Protein AF-A0A0V0GR51-F1 (afdb_monomer_lite)

Secondary structure (DSSP, 8-state):
----------S-EEEETTEEEEGGGSPP--HHHHHHHTS--------SHHHHHHHHHHHHT---------------

Radius of gyration: 19.7 Å; chains: 1; bounding box: 45×44×38 Å

Organism: Solanum chacoense (NCBI:txid4108)

Sequence (76 aa):
SYPIYKRRNTGEVVKVRHQYLDNSWVVPYNPYLLGKFNCHINVEVCSDIKVVKYLYKYICKGHDKIAFCVQNTMQP

Foldseek 3Di:
DDDDDDQDFPVDWDQDPNDIDTSSVPQDFDPVVCVVVVDGDHDDDDDDVVVVVVVVCVVVVDDDDDDDDDDPPPDD

pLDDT: mean 79.68, std 7.82, range [59.28, 93.81]

Structure (mmCIF, N/CA/C/O backbone):
data_AF-A0A0V0GR51-F1
#
_entry.id   AF-A0A0V0GR51-F1
#
loop_
_atom_site.group_PDB
_atom_site.id
_atom_site.type_symbol
_atom_site.label_atom_id
_atom_site.label_alt_id
_atom_site.label_comp_id
_atom_site.label_asym_id
_atom_site.label_entity_id
_atom_site.label_seq_id
_atom_site.pdbx_PDB_ins_code
_atom_site.Cartn_x
_atom_site.Cartn_y
_atom_site.Cartn_z
_atom_site.occupancy
_atom_site.B_iso_or_equiv
_atom_site.auth_seq_id
_atom_site.auth_comp_id
_atom_site.auth_asym_id
_atom_site.auth_atom_id
_atom_site.pdbx_PDB_model_num
ATOM 1 N N . SER A 1 1 ? 8.761 4.004 12.746 1.00 65.00 1 SER A N 1
ATOM 2 C CA . SER A 1 1 ? 9.217 3.442 11.463 1.00 65.00 1 SER A CA 1
ATOM 3 C C . SER A 1 1 ? 8.002 3.117 10.612 1.00 65.00 1 SER A C 1
ATOM 5 O O . SER A 1 1 ? 7.021 2.644 11.181 1.00 65.00 1 SER A O 1
ATOM 7 N N . TYR A 1 2 ? 8.039 3.432 9.315 1.00 62.00 2 TYR A N 1
ATOM 8 C CA . TYR A 1 2 ? 6.993 3.062 8.353 1.00 62.00 2 TYR A CA 1
ATOM 9 C C . TYR A 1 2 ? 7.091 1.565 8.006 1.00 62.00 2 TYR A C 1
ATOM 11 O O . TYR A 1 2 ? 8.187 1.007 8.103 1.00 62.00 2 TYR A O 1
ATOM 19 N N . PRO A 1 3 ? 5.980 0.897 7.639 1.00 63.81 3 PRO A N 1
ATOM 20 C CA . PRO A 1 3 ? 6.028 -0.499 7.219 1.00 63.81 3 PRO A CA 1
ATOM 21 C C . PRO A 1 3 ? 6.892 -0.651 5.959 1.00 63.81 3 PRO A C 1
ATOM 23 O O . PRO A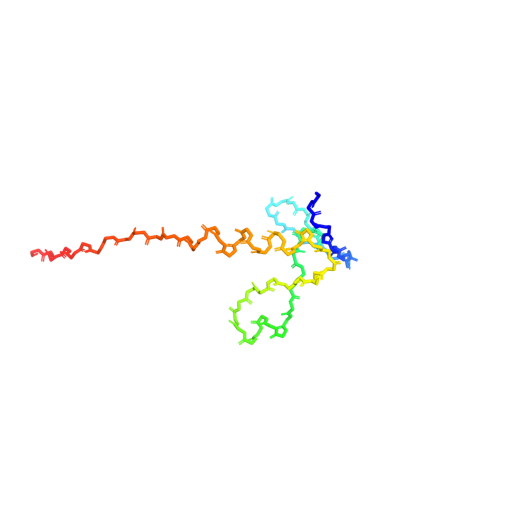 1 3 ? 6.812 0.156 5.032 1.00 63.81 3 PRO A O 1
ATOM 26 N N . ILE A 1 4 ? 7.734 -1.687 5.938 1.00 71.25 4 ILE A N 1
ATOM 27 C CA . ILE A 1 4 ? 8.540 -2.046 4.768 1.00 71.25 4 ILE A CA 1
ATOM 28 C C . ILE A 1 4 ? 7.710 -3.017 3.931 1.00 71.25 4 ILE A C 1
ATOM 30 O O . ILE A 1 4 ? 7.485 -4.160 4.326 1.00 71.25 4 ILE A O 1
ATOM 34 N N . TYR A 1 5 ? 7.242 -2.555 2.775 1.00 69.56 5 TYR A N 1
ATOM 35 C CA . TYR A 1 5 ? 6.483 -3.386 1.845 1.00 69.56 5 TYR A CA 1
ATOM 36 C C . TYR A 1 5 ? 7.406 -4.351 1.099 1.00 69.56 5 TYR A C 1
ATOM 38 O O . TYR A 1 5 ? 8.481 -3.969 0.632 1.00 69.56 5 TYR A O 1
ATOM 46 N N . LYS A 1 6 ? 6.960 -5.600 0.925 1.00 72.38 6 LYS A N 1
ATOM 47 C CA . LYS A 1 6 ? 7.662 -6.573 0.083 1.00 72.38 6 LYS A CA 1
ATOM 48 C C . LYS A 1 6 ? 7.477 -6.204 -1.389 1.00 72.38 6 LYS A C 1
ATOM 50 O O . LYS A 1 6 ? 6.390 -6.361 -1.936 1.00 72.38 6 LYS A O 1
ATOM 55 N N . ARG A 1 7 ? 8.559 -5.778 -2.037 1.00 74.56 7 ARG A N 1
ATOM 56 C CA . ARG A 1 7 ? 8.627 -5.556 -3.486 1.00 74.56 7 ARG A CA 1
ATOM 57 C C . ARG A 1 7 ? 9.256 -6.791 -4.125 1.00 74.56 7 ARG A C 1
ATOM 59 O O . ARG A 1 7 ? 10.394 -7.129 -3.815 1.00 74.56 7 ARG A O 1
ATOM 66 N N . ARG A 1 8 ? 8.490 -7.537 -4.924 1.00 71.06 8 ARG A N 1
ATOM 67 C CA . ARG A 1 8 ? 9.022 -8.693 -5.665 1.00 71.06 8 ARG A CA 1
ATOM 68 C C . ARG A 1 8 ? 9.677 -8.164 -6.932 1.00 71.06 8 ARG A C 1
ATOM 70 O O . ARG A 1 8 ? 9.001 -7.450 -7.650 1.00 71.06 8 ARG A O 1
ATOM 77 N N . ASN A 1 9 ? 10.920 -8.541 -7.218 1.00 79.38 9 ASN A N 1
ATOM 78 C CA . ASN A 1 9 ? 11.538 -8.289 -8.519 1.00 79.38 9 ASN A CA 1
ATOM 79 C C . ASN A 1 9 ? 11.278 -9.499 -9.431 1.00 79.38 9 ASN A C 1
ATOM 81 O O . ASN A 1 9 ? 11.790 -10.583 -9.162 1.00 79.38 9 ASN A O 1
ATOM 85 N N . THR A 1 10 ? 10.443 -9.328 -10.456 1.00 81.38 10 THR A N 1
ATOM 86 C CA . THR A 1 10 ? 10.094 -10.378 -11.430 1.00 81.38 10 THR A CA 1
ATOM 87 C C . THR A 1 10 ? 10.918 -10.240 -12.717 1.00 81.38 10 THR A C 1
ATOM 89 O O . THR A 1 10 ? 10.744 -11.034 -13.632 1.00 81.38 10 THR A O 1
ATOM 92 N N . GLY A 1 11 ? 11.807 -9.242 -12.811 1.00 81.62 11 GLY A N 1
ATOM 93 C CA . GLY A 1 11 ? 12.609 -8.961 -14.007 1.00 81.62 11 GLY A CA 1
ATOM 94 C C . GLY A 1 11 ? 11.853 -8.251 -15.136 1.00 81.62 11 GLY A C 1
ATOM 95 O O . GLY A 1 11 ? 12.452 -7.933 -16.159 1.00 81.62 11 GLY A O 1
ATOM 96 N N . GLU A 1 12 ? 10.560 -7.974 -14.961 1.00 82.75 12 GLU A N 1
ATOM 97 C CA . GLU A 1 12 ? 9.763 -7.224 -15.931 1.00 82.75 12 GLU A CA 1
ATOM 98 C C . GLU A 1 12 ? 10.041 -5.722 -15.833 1.00 82.75 12 GLU A C 1
ATOM 100 O O . GLU A 1 12 ? 10.063 -5.146 -14.741 1.00 82.75 12 GLU A O 1
ATOM 105 N N . VAL A 1 13 ? 10.224 -5.085 -16.992 1.00 86.25 13 VAL A N 1
ATOM 106 C CA . VAL A 1 13 ? 10.545 -3.662 -17.105 1.00 86.25 13 VAL A CA 1
ATOM 107 C C . VAL A 1 13 ? 9.683 -3.033 -18.194 1.00 86.25 13 VAL A C 1
ATOM 109 O O . VAL A 1 13 ? 9.614 -3.540 -19.313 1.00 86.25 13 VAL A O 1
ATOM 112 N N . VAL A 1 14 ? 9.043 -1.906 -17.884 1.00 87.31 14 VAL A N 1
ATOM 113 C CA . VAL A 1 14 ? 8.183 -1.166 -18.817 1.00 87.31 14 VAL A CA 1
ATOM 114 C C . VAL A 1 14 ? 8.756 0.227 -19.047 1.00 87.31 14 VAL A C 1
ATOM 116 O O . VAL A 1 14 ? 9.169 0.908 -18.109 1.00 87.31 14 VAL A O 1
ATOM 119 N N . LYS A 1 15 ? 8.771 0.680 -20.304 1.00 90.81 15 LYS A N 1
ATOM 120 C CA . LYS A 1 15 ? 9.199 2.039 -20.647 1.00 90.81 15 LYS A CA 1
ATOM 121 C C . LYS A 1 15 ? 8.023 3.010 -20.521 1.00 90.81 15 LYS A C 1
ATOM 123 O O . LYS A 1 15 ? 7.110 2.990 -21.341 1.00 90.81 15 LYS A O 1
ATOM 128 N N . VAL A 1 16 ? 8.065 3.893 -19.527 1.00 88.94 16 VAL A N 1
ATOM 129 C CA . VAL A 1 16 ? 7.056 4.934 -19.282 1.00 88.94 16 VAL A CA 1
ATOM 130 C C . VAL A 1 16 ? 7.736 6.297 -19.334 1.00 88.94 16 VAL A C 1
ATOM 132 O O . VAL A 1 16 ? 8.705 6.534 -18.623 1.00 88.94 16 VAL A O 1
ATOM 135 N N . ARG A 1 17 ? 7.241 7.214 -20.178 1.00 87.31 17 ARG A N 1
ATOM 136 C CA . ARG A 1 17 ? 7.759 8.599 -20.286 1.00 87.31 17 ARG A CA 1
ATOM 137 C C . ARG A 1 17 ? 9.293 8.677 -20.437 1.00 87.31 17 ARG A C 1
ATOM 139 O O . ARG A 1 17 ? 9.938 9.512 -19.816 1.00 87.31 17 ARG A O 1
ATOM 146 N N . HIS A 1 18 ? 9.863 7.806 -21.272 1.00 91.69 18 HIS A N 1
ATOM 147 C CA . HIS A 1 18 ? 11.311 7.659 -21.510 1.00 91.69 18 HIS A CA 1
ATOM 148 C C . HIS A 1 18 ? 12.140 7.064 -20.359 1.00 91.69 18 HIS A C 1
ATOM 150 O O . HIS A 1 18 ? 13.353 6.950 -20.507 1.00 91.69 18 HIS A O 1
ATOM 156 N N . GLN A 1 19 ? 11.518 6.621 -19.266 1.00 87.56 19 GLN A N 1
ATOM 157 C CA . GLN A 1 19 ? 12.192 5.915 -18.176 1.00 87.56 19 GLN A CA 1
ATOM 158 C C . GLN A 1 19 ? 11.806 4.437 -18.157 1.00 87.56 19 GLN A C 1
ATOM 160 O O . GLN A 1 19 ? 10.680 4.076 -18.494 1.00 87.56 19 GLN A O 1
ATOM 165 N N . TYR A 1 20 ? 12.748 3.586 -17.765 1.00 88.50 20 TYR A N 1
ATOM 166 C CA . TYR A 1 20 ? 12.508 2.165 -17.548 1.00 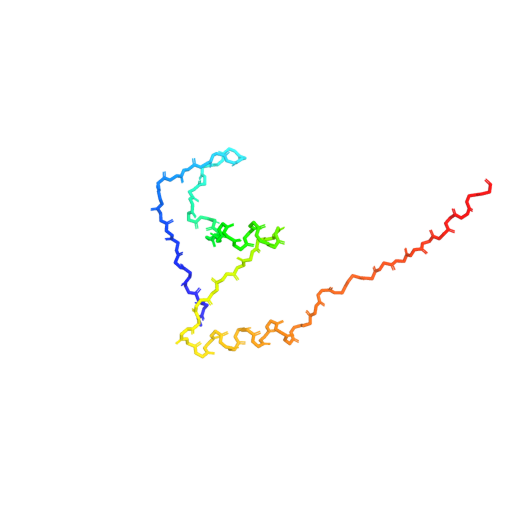88.50 20 TYR A CA 1
ATOM 167 C C . TYR A 1 20 ? 12.096 1.953 -16.094 1.00 88.50 20 TYR A C 1
ATOM 169 O O . TYR A 1 20 ? 12.871 2.236 -15.183 1.00 88.50 20 TYR A O 1
ATOM 177 N N . LEU A 1 21 ? 10.866 1.491 -15.891 1.00 86.44 21 LEU A N 1
ATOM 178 C CA . LEU A 1 21 ? 10.320 1.185 -14.577 1.00 86.44 21 LEU A CA 1
ATOM 179 C C . LEU A 1 21 ? 10.293 -0.326 -14.401 1.00 86.44 21 LEU A C 1
ATOM 181 O O . LEU A 1 21 ? 9.662 -1.031 -15.191 1.00 86.44 21 LEU A O 1
ATOM 185 N N . ASP A 1 22 ? 10.971 -0.807 -13.366 1.00 85.75 22 ASP A N 1
ATOM 186 C CA . ASP A 1 22 ? 10.816 -2.172 -12.894 1.00 85.75 22 ASP A CA 1
ATOM 187 C C . ASP A 1 22 ? 9.582 -2.283 -11.987 1.00 85.75 22 ASP A C 1
ATOM 189 O O . ASP A 1 22 ? 9.030 -1.308 -11.463 1.00 85.75 22 ASP A O 1
ATOM 193 N N . ASN A 1 23 ? 9.128 -3.511 -11.792 1.00 79.62 23 ASN A N 1
ATOM 194 C CA . ASN A 1 23 ? 7.974 -3.813 -10.955 1.00 79.62 23 ASN A CA 1
ATOM 195 C C . ASN A 1 23 ? 8.156 -3.437 -9.464 1.00 79.62 23 ASN A C 1
ATOM 197 O O . ASN A 1 23 ? 7.176 -3.396 -8.721 1.00 79.62 23 ASN A O 1
ATOM 201 N N . SER A 1 24 ? 9.374 -3.096 -9.030 1.00 76.88 24 SER A N 1
ATOM 202 C CA . SER A 1 24 ? 9.667 -2.550 -7.702 1.00 76.88 24 SER A CA 1
ATOM 203 C C . SER A 1 24 ? 8.974 -1.211 -7.435 1.00 76.88 24 SER A C 1
ATOM 205 O O . SER A 1 24 ? 8.824 -0.829 -6.271 1.00 76.88 24 SER A O 1
ATOM 207 N N . TRP A 1 25 ? 8.549 -0.485 -8.472 1.00 72.56 25 TRP A N 1
ATOM 208 C CA . TRP A 1 25 ? 7.774 0.756 -8.339 1.00 72.56 25 TRP A CA 1
ATOM 209 C C . TRP A 1 25 ? 6.265 0.531 -8.250 1.00 72.56 25 TRP A C 1
ATOM 211 O O . TRP A 1 25 ? 5.529 1.462 -7.923 1.00 72.56 25 TRP A O 1
ATOM 221 N N . VAL A 1 26 ? 5.798 -0.687 -8.522 1.00 72.25 26 VAL A N 1
ATOM 222 C CA . VAL A 1 26 ? 4.376 -1.017 -8.588 1.00 72.25 26 VAL A CA 1
ATOM 223 C C . VAL A 1 26 ? 3.957 -1.705 -7.294 1.00 72.25 26 VAL A C 1
ATOM 225 O O . VAL A 1 26 ? 4.597 -2.644 -6.821 1.00 72.25 26 VAL A O 1
ATOM 228 N N . VAL A 1 27 ? 2.860 -1.235 -6.701 1.00 71.69 27 VAL A N 1
ATOM 229 C CA . VAL A 1 27 ? 2.246 -1.924 -5.563 1.00 71.69 27 VAL A CA 1
ATOM 230 C C . VAL A 1 27 ? 1.662 -3.247 -6.075 1.00 71.69 27 VAL A C 1
ATOM 232 O O . VAL A 1 27 ? 0.895 -3.224 -7.038 1.00 71.69 27 VAL A O 1
ATOM 235 N N . PRO A 1 28 ? 2.013 -4.404 -5.485 1.00 71.19 28 PRO A N 1
ATOM 236 C CA . PRO A 1 28 ? 1.458 -5.678 -5.919 1.00 71.19 28 PRO A CA 1
ATOM 237 C C . PRO A 1 28 ? -0.063 -5.677 -5.732 1.00 71.19 28 PRO A C 1
ATOM 239 O O . PRO A 1 28 ? -0.558 -5.405 -4.640 1.00 71.19 28 PRO A O 1
ATOM 242 N N . TYR A 1 29 ? -0.795 -6.006 -6.795 1.00 76.25 29 TYR A N 1
ATOM 243 C CA . TYR A 1 29 ? -2.252 -6.107 -6.785 1.00 76.25 29 TYR A CA 1
ATOM 244 C C . TYR A 1 29 ? -2.694 -7.574 -6.802 1.00 76.25 29 TYR A C 1
ATOM 246 O O . TYR A 1 29 ? -1.967 -8.458 -7.256 1.00 76.25 29 TYR A O 1
ATOM 254 N N . ASN A 1 30 ? -3.898 -7.846 -6.298 1.00 81.81 30 ASN A N 1
ATOM 255 C CA . ASN A 1 30 ? -4.508 -9.172 -6.351 1.00 81.81 30 ASN A CA 1
ATOM 256 C C . ASN A 1 30 ? -5.489 -9.239 -7.541 1.00 81.81 30 ASN A C 1
ATOM 258 O O . ASN A 1 30 ? -6.530 -8.577 -7.473 1.00 81.81 30 ASN A O 1
ATOM 262 N N . PRO A 1 31 ? -5.214 -10.038 -8.595 1.00 85.88 31 PRO A N 1
ATOM 263 C CA . PRO A 1 31 ? -6.078 -10.130 -9.775 1.00 85.88 31 PRO A CA 1
ATOM 264 C C . PRO A 1 31 ? -7.524 -10.524 -9.458 1.00 85.88 31 PRO A C 1
ATOM 266 O O . PRO A 1 31 ? -8.452 -10.005 -10.073 1.00 85.88 31 PRO A O 1
ATOM 269 N N . TYR A 1 32 ? -7.732 -11.393 -8.463 1.00 90.56 32 TYR A N 1
ATOM 270 C CA . TYR A 1 32 ? -9.071 -11.818 -8.055 1.00 90.56 32 TYR A CA 1
ATOM 271 C C . TYR A 1 32 ? -9.869 -10.663 -7.441 1.00 90.56 32 TYR A C 1
ATOM 273 O O . TYR A 1 32 ? -11.022 -10.442 -7.801 1.00 90.56 32 TYR A O 1
ATOM 281 N N . LEU A 1 33 ? -9.251 -9.898 -6.535 1.00 89.06 33 LEU A N 1
ATOM 282 C CA . LEU A 1 33 ? -9.912 -8.755 -5.899 1.00 89.06 33 LEU A CA 1
ATOM 283 C C . LEU A 1 33 ? -10.170 -7.629 -6.902 1.00 89.06 33 LEU A C 1
ATOM 285 O O . LEU A 1 33 ? -11.251 -7.043 -6.883 1.00 89.06 33 LEU A O 1
ATOM 289 N N . LEU A 1 34 ? -9.216 -7.384 -7.804 1.00 88.00 34 LEU A N 1
ATOM 290 C CA . LEU A 1 34 ? -9.369 -6.412 -8.881 1.00 88.00 34 LEU A CA 1
ATOM 291 C C . LEU A 1 34 ? -10.556 -6.766 -9.781 1.00 88.00 34 LEU A C 1
ATOM 293 O O . LEU A 1 34 ? -11.411 -5.918 -10.004 1.00 88.00 34 LEU A O 1
ATOM 297 N N . GLY A 1 35 ? -10.648 -8.014 -10.248 1.00 91.75 35 GLY A N 1
ATOM 298 C CA . GLY A 1 35 ? -11.762 -8.455 -11.092 1.00 91.75 35 GLY A CA 1
ATOM 299 C C . GLY A 1 35 ? -13.107 -8.452 -10.362 1.00 91.75 35 GLY A C 1
ATOM 300 O O . GLY A 1 35 ? -14.126 -8.103 -10.950 1.00 91.75 35 GLY A O 1
ATOM 301 N N . LYS A 1 36 ? -13.119 -8.791 -9.067 1.00 93.81 36 LYS A N 1
ATOM 302 C CA . LYS A 1 36 ? -14.351 -8.870 -8.271 1.00 93.81 36 LYS A CA 1
ATOM 303 C C . LYS A 1 36 ? -14.959 -7.505 -7.950 1.00 93.81 36 LYS A C 1
ATOM 305 O O . LYS A 1 36 ? -16.179 -7.376 -7.958 1.00 93.81 36 LYS A O 1
ATOM 310 N N . PHE A 1 37 ? -14.130 -6.514 -7.631 1.00 91.56 37 PHE A N 1
ATOM 311 C CA . PHE A 1 37 ? -14.591 -5.188 -7.203 1.00 91.56 37 PHE A CA 1
ATOM 312 C C . PHE A 1 37 ? -14.362 -4.094 -8.250 1.00 91.56 37 PHE A C 1
ATOM 314 O O . PHE A 1 37 ? -14.731 -2.945 -8.019 1.00 91.56 37 PHE A O 1
ATOM 321 N N . ASN A 1 38 ? -13.752 -4.442 -9.388 1.00 90.69 38 ASN A N 1
ATOM 322 C CA . ASN A 1 38 ? -13.342 -3.515 -10.442 1.00 90.69 38 ASN A CA 1
ATOM 323 C C . ASN A 1 38 ? -12.544 -2.310 -9.903 1.00 90.69 38 ASN A C 1
ATOM 325 O O . ASN A 1 38 ? -12.676 -1.184 -10.381 1.00 90.69 38 ASN A O 1
ATOM 329 N N . CYS A 1 39 ? -11.748 -2.527 -8.853 1.00 84.00 39 CYS A N 1
ATOM 330 C CA . CYS A 1 39 ? -10.974 -1.481 -8.197 1.00 84.00 39 CYS A CA 1
ATOM 331 C C . CYS A 1 39 ? -9.637 -2.014 -7.668 1.00 84.00 39 CYS A C 1
ATOM 333 O O . CYS A 1 39 ? -9.484 -3.196 -7.350 1.00 84.00 39 CYS A O 1
ATOM 335 N N . HIS A 1 40 ? -8.640 -1.133 -7.586 1.00 82.56 40 HIS A N 1
ATOM 336 C CA . HIS A 1 40 ? -7.314 -1.487 -7.092 1.00 82.56 40 HIS A CA 1
ATOM 337 C C . HIS A 1 40 ? -7.298 -1.487 -5.557 1.00 82.56 40 HIS A C 1
ATOM 339 O O . HIS A 1 40 ? -7.178 -0.439 -4.920 1.00 82.56 40 HIS A O 1
ATOM 345 N N . ILE A 1 41 ? -7.426 -2.675 -4.966 1.00 84.12 41 ILE A N 1
ATOM 346 C CA . ILE A 1 41 ? -7.436 -2.870 -3.512 1.00 84.12 41 ILE A CA 1
ATOM 347 C C . ILE A 1 41 ? -6.015 -3.149 -3.022 1.00 84.12 41 ILE A C 1
ATOM 349 O O . ILE A 1 41 ? -5.384 -4.120 -3.440 1.00 84.12 41 ILE A O 1
ATOM 353 N N . ASN A 1 42 ? -5.536 -2.322 -2.093 1.00 79.25 42 ASN A N 1
ATOM 354 C CA . ASN A 1 42 ? -4.297 -2.573 -1.364 1.00 79.25 42 ASN A CA 1
ATOM 355 C C . ASN A 1 42 ? -4.562 -3.558 -0.212 1.00 79.25 42 ASN A C 1
ATOM 357 O O . ASN A 1 42 ? -5.476 -3.342 0.584 1.00 79.25 42 ASN A O 1
ATOM 361 N N . VAL A 1 43 ? -3.779 -4.636 -0.124 1.00 77.81 43 VAL A N 1
ATOM 362 C CA . VAL A 1 43 ? -3.911 -5.668 0.918 1.00 77.81 43 VAL A CA 1
ATOM 363 C C . VAL A 1 43 ? -2.635 -5.703 1.748 1.00 77.81 43 VAL A C 1
ATOM 365 O O . VAL A 1 43 ? -1.555 -5.971 1.225 1.00 77.81 43 VAL A O 1
ATOM 368 N N . GLU A 1 44 ? -2.769 -5.482 3.053 1.00 75.88 44 GLU A N 1
ATOM 369 C CA . GLU A 1 44 ? -1.648 -5.430 3.991 1.00 75.88 44 GLU A CA 1
ATOM 370 C C . GLU A 1 44 ? -1.806 -6.485 5.091 1.00 75.88 44 GLU A C 1
ATOM 372 O O . GLU A 1 44 ? -2.868 -6.614 5.701 1.00 75.88 44 GLU A O 1
ATOM 377 N N . VAL A 1 45 ? -0.734 -7.233 5.371 1.00 75.75 45 VAL A N 1
ATOM 378 C CA . VAL A 1 45 ? -0.669 -8.142 6.525 1.00 75.75 45 VAL A CA 1
ATOM 379 C C . VAL A 1 45 ? -0.006 -7.399 7.679 1.00 75.75 45 VAL A C 1
ATOM 381 O O . VAL A 1 45 ? 1.162 -7.018 7.599 1.00 75.75 45 VAL A O 1
ATOM 384 N N . CYS A 1 46 ? -0.766 -7.169 8.746 1.00 73.62 46 CYS A N 1
ATOM 385 C CA . CYS A 1 46 ? -0.339 -6.372 9.892 1.00 73.62 46 CYS A CA 1
ATOM 386 C C . CYS A 1 46 ? 0.176 -7.282 11.016 1.00 73.62 46 CYS A C 1
ATOM 388 O O . CYS A 1 46 ? -0.623 -7.970 11.644 1.00 73.62 46 CYS A O 1
ATOM 390 N N . SER A 1 47 ? 1.481 -7.250 11.307 1.00 80.19 47 SER A N 1
ATOM 391 C CA . SER A 1 47 ? 2.088 -8.067 12.381 1.00 80.19 47 SER A CA 1
ATOM 392 C C . SER A 1 47 ? 2.681 -7.252 13.542 1.00 80.19 47 SER A C 1
ATOM 394 O O . SER A 1 47 ? 3.252 -7.829 14.460 1.00 80.19 47 SER A O 1
ATOM 396 N N . ASP A 1 48 ? 2.578 -5.918 13.513 1.00 81.94 48 ASP A N 1
ATOM 397 C CA . ASP A 1 48 ? 3.123 -5.006 14.536 1.00 81.94 48 ASP A CA 1
ATOM 398 C C . ASP A 1 48 ? 2.059 -3.958 14.922 1.00 81.94 48 ASP A C 1
ATOM 400 O O . ASP A 1 48 ? 1.311 -3.460 14.072 1.00 81.94 48 ASP A O 1
ATOM 404 N N . ILE A 1 49 ? 2.021 -3.568 16.199 1.00 82.94 49 ILE A N 1
ATOM 405 C CA . ILE A 1 49 ? 1.113 -2.551 16.749 1.00 82.94 49 ILE A CA 1
ATOM 406 C C . ILE A 1 49 ? 1.274 -1.179 16.079 1.00 82.94 49 ILE A C 1
ATOM 408 O O . ILE A 1 49 ? 0.337 -0.378 16.029 1.00 82.94 49 ILE A O 1
ATOM 412 N N . LYS A 1 50 ? 2.441 -0.910 15.483 1.00 81.44 50 LYS A N 1
ATOM 413 C CA . LYS A 1 50 ? 2.667 0.297 14.669 1.00 81.44 50 LYS A CA 1
ATOM 414 C C . LYS A 1 50 ? 1.709 0.381 13.480 1.00 81.44 50 LYS A C 1
ATOM 416 O O . LYS A 1 50 ? 1.289 1.485 13.132 1.00 81.44 50 LYS A O 1
ATOM 421 N N . VAL A 1 51 ? 1.344 -0.756 12.886 1.00 81.50 51 VAL A N 1
ATOM 422 C CA . VAL A 1 51 ? 0.410 -0.801 11.753 1.00 81.50 51 VAL A CA 1
ATOM 423 C C . VAL A 1 51 ? -1.023 -0.560 12.223 1.00 81.50 51 VAL A C 1
ATOM 425 O O . VAL A 1 51 ? -1.765 0.162 11.568 1.00 81.50 51 VAL A O 1
ATOM 428 N N . VAL A 1 52 ? -1.383 -1.031 13.421 1.00 83.25 52 VAL A N 1
ATOM 429 C CA . VAL A 1 52 ? -2.681 -0.714 14.047 1.00 83.25 52 VAL A CA 1
ATOM 430 C C . VAL A 1 52 ? -2.815 0.791 14.291 1.00 83.25 52 VAL A C 1
ATOM 432 O O . VAL A 1 52 ? -3.827 1.394 13.935 1.00 83.25 52 VAL A O 1
ATOM 435 N N . LYS A 1 53 ? -1.763 1.435 14.818 1.00 85.56 53 LYS A N 1
ATOM 436 C CA . LYS A 1 53 ? -1.727 2.898 14.988 1.00 85.56 53 LYS A CA 1
ATOM 437 C C . LYS A 1 53 ? -1.851 3.632 13.651 1.00 85.56 53 LYS A C 1
ATOM 439 O O . LYS A 1 53 ? -2.514 4.666 13.579 1.00 85.56 53 LYS A O 1
ATOM 444 N N . TYR A 1 54 ? -1.203 3.115 12.608 1.00 81.69 54 TYR A N 1
ATOM 445 C CA . TYR A 1 54 ? -1.323 3.647 11.255 1.00 81.69 54 TYR A CA 1
ATOM 446 C C . TYR A 1 54 ? -2.771 3.541 10.768 1.00 81.69 54 TYR A C 1
ATOM 448 O O . TYR A 1 54 ? -3.359 4.567 10.454 1.00 81.69 54 TYR A O 1
ATOM 456 N N . LEU A 1 55 ? -3.393 2.364 10.820 1.00 82.62 55 LEU A N 1
ATOM 457 C CA . LEU A 1 55 ? -4.785 2.167 10.410 1.00 82.62 55 LEU A CA 1
ATOM 458 C C . LEU A 1 55 ? -5.750 3.099 11.157 1.00 82.62 55 LEU A C 1
ATOM 460 O O . LEU A 1 55 ? -6.563 3.776 10.528 1.00 82.62 55 LEU A O 1
ATOM 464 N N . TYR A 1 56 ? -5.603 3.208 12.480 1.00 84.50 56 TYR A N 1
ATOM 465 C CA . TYR A 1 56 ? -6.417 4.110 13.297 1.00 84.50 56 TYR A CA 1
ATOM 466 C C . TYR A 1 56 ? -6.267 5.572 12.859 1.00 84.50 56 TYR A C 1
ATOM 468 O O . TYR A 1 56 ? -7.257 6.284 12.708 1.00 84.50 56 TYR A O 1
ATOM 476 N N . LYS A 1 57 ? -5.036 6.013 12.563 1.00 85.06 57 LYS A N 1
ATOM 477 C CA . LYS A 1 57 ? -4.788 7.348 12.004 1.00 85.06 57 LYS A CA 1
ATOM 478 C C . LYS A 1 57 ? -5.554 7.565 10.697 1.00 85.06 57 LYS A C 1
ATOM 480 O O . LYS A 1 57 ? -6.076 8.656 10.516 1.00 85.06 57 LYS A O 1
ATOM 485 N N . TYR A 1 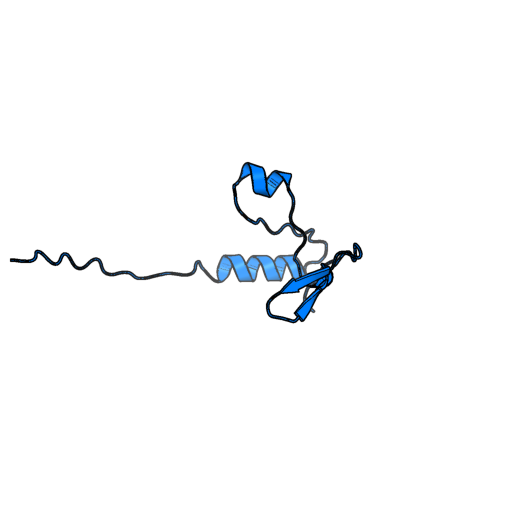58 ? -5.614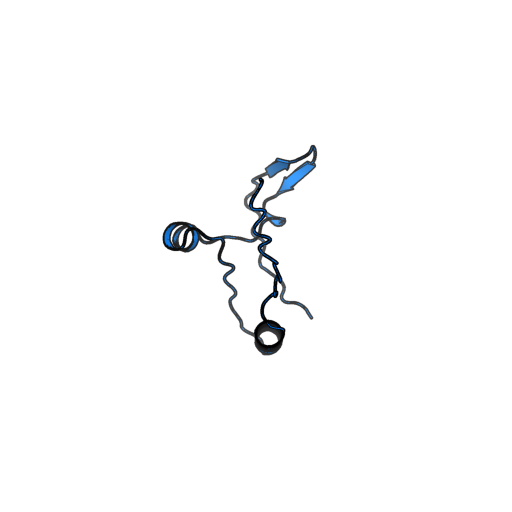 6.575 9.803 1.00 80.19 58 TYR A N 1
ATOM 486 C CA . TYR A 1 58 ? -6.333 6.701 8.526 1.00 80.19 58 TYR A CA 1
ATOM 487 C C . TYR A 1 58 ? -7.847 6.750 8.705 1.00 80.19 58 TYR A C 1
ATOM 489 O O . TYR A 1 58 ? -8.488 7.601 8.097 1.00 80.19 58 TYR A O 1
ATOM 497 N N . ILE A 1 59 ? -8.404 5.908 9.577 1.00 83.88 59 ILE A N 1
ATOM 498 C CA . ILE A 1 59 ? -9.843 5.907 9.878 1.00 83.88 59 ILE A CA 1
ATOM 499 C C . ILE A 1 59 ? -10.256 7.252 10.489 1.00 83.88 59 ILE A C 1
ATOM 501 O O . ILE A 1 59 ? -11.227 7.871 10.059 1.00 83.88 59 ILE A O 1
ATOM 505 N N . CYS A 1 60 ? -9.485 7.743 11.460 1.00 84.50 60 CYS A N 1
ATOM 506 C CA . CYS A 1 60 ? -9.803 8.978 12.172 1.00 84.50 60 CYS A CA 1
ATOM 507 C C . CYS A 1 60 ? -9.445 10.257 11.403 1.00 84.50 60 CYS A C 1
ATOM 509 O O . CYS A 1 60 ? -9.847 11.337 11.829 1.00 84.50 60 CYS A O 1
ATOM 511 N N . LYS A 1 61 ? -8.709 10.173 10.284 1.00 83.56 61 LYS A N 1
ATOM 512 C CA . LYS A 1 61 ? -8.386 11.342 9.448 1.00 83.56 61 LYS A CA 1
ATOM 513 C C . LYS A 1 61 ? -9.636 11.944 8.790 1.00 83.56 61 LYS A C 1
ATOM 515 O O . LYS A 1 61 ? -9.652 13.136 8.502 1.00 83.56 61 LYS A O 1
ATOM 520 N N . GLY A 1 62 ? -10.678 11.131 8.603 1.00 73.44 62 GLY A N 1
ATOM 521 C CA . GLY A 1 62 ? -11.901 11.504 7.900 1.00 73.44 62 GLY A CA 1
ATOM 522 C C . GLY A 1 62 ? -11.772 11.360 6.383 1.00 73.44 62 GLY A C 1
ATOM 523 O O . GLY A 1 62 ? -10.675 11.375 5.830 1.00 73.44 62 GLY A O 1
ATOM 524 N N . HIS A 1 63 ? -12.913 11.186 5.715 1.00 76.00 63 HIS A N 1
ATOM 525 C CA . HIS A 1 63 ? -12.987 11.107 4.256 1.00 76.00 63 HIS A CA 1
ATOM 526 C C . HIS A 1 63 ? -12.625 12.451 3.618 1.00 76.00 63 HIS A C 1
ATOM 528 O O . HIS A 1 63 ? -12.968 13.503 4.167 1.00 76.00 63 HIS A O 1
ATOM 534 N N . ASP A 1 64 ? -12.002 12.415 2.440 1.00 74.00 64 ASP A N 1
ATOM 535 C CA . ASP A 1 64 ? -11.817 13.610 1.621 1.00 74.00 64 ASP A CA 1
ATOM 536 C C . ASP A 1 64 ? -13.197 14.166 1.244 1.00 74.00 64 ASP A C 1
ATOM 538 O O . ASP A 1 64 ? -14.003 13.511 0.580 1.00 74.00 64 ASP A O 1
ATOM 542 N N . LYS A 1 65 ? -13.506 15.367 1.738 1.00 70.69 65 LYS A N 1
ATOM 543 C CA . LYS A 1 65 ? -14.780 16.043 1.484 1.00 70.69 65 LYS A CA 1
ATOM 544 C C . LYS A 1 65 ? -14.607 16.956 0.280 1.00 70.69 65 LYS A C 1
ATOM 546 O O . LYS A 1 65 ? -13.872 17.936 0.354 1.00 70.69 65 LYS A O 1
ATOM 551 N N . ILE A 1 66 ? -15.306 16.658 -0.809 1.00 70.06 66 ILE A N 1
ATOM 552 C CA . ILE A 1 66 ? -15.446 17.574 -1.943 1.00 70.06 66 ILE A CA 1
ATOM 553 C C . ILE A 1 66 ? -16.770 18.319 -1.780 1.00 70.06 66 ILE A C 1
ATOM 555 O O . ILE A 1 66 ? -17.832 17.704 -1.720 1.00 70.06 66 ILE A O 1
ATOM 559 N N . ALA A 1 67 ? -16.698 19.646 -1.700 1.00 78.50 67 ALA A N 1
ATOM 560 C CA . ALA A 1 67 ? -17.861 20.513 -1.808 1.00 78.50 67 ALA A CA 1
ATOM 561 C C . ALA A 1 67 ? -18.039 20.897 -3.282 1.00 78.50 67 ALA A C 1
ATOM 563 O O . ALA A 1 67 ? -17.123 21.454 -3.885 1.00 78.50 67 ALA A O 1
ATOM 564 N N . PHE A 1 68 ? -19.201 20.605 -3.862 1.00 80.50 68 PHE A N 1
ATOM 565 C CA . PHE A 1 68 ? -19.566 21.087 -5.192 1.00 80.50 68 PHE A CA 1
ATOM 566 C C . PHE A 1 68 ? -20.884 21.859 -5.115 1.00 80.50 68 PHE A C 1
ATOM 568 O O . PHE A 1 68 ? -21.791 21.499 -4.367 1.00 80.50 68 PHE A O 1
ATOM 575 N N . CYS A 1 69 ? -20.969 22.951 -5.872 1.00 80.31 69 CYS A N 1
ATOM 576 C CA . CYS A 1 69 ? -22.172 23.759 -6.018 1.00 80.31 69 CYS A CA 1
ATOM 577 C C . CYS A 1 69 ? -22.746 23.488 -7.409 1.00 80.31 69 CYS A C 1
ATOM 579 O O . CYS A 1 69 ? -22.061 23.706 -8.408 1.00 80.31 69 CYS A O 1
ATOM 581 N N . VAL A 1 70 ? -23.982 22.995 -7.477 1.00 82.00 70 VAL A N 1
ATOM 582 C CA . VAL A 1 70 ? -24.695 22.839 -8.749 1.00 82.00 70 VAL A CA 1
ATOM 583 C C . VAL A 1 70 ? -25.398 24.159 -9.042 1.00 82.00 70 VAL A C 1
ATOM 585 O O . VAL A 1 70 ? -26.398 24.492 -8.412 1.00 82.00 70 VAL A O 1
ATOM 588 N N . GLN A 1 71 ? -24.847 24.932 -9.974 1.00 80.88 71 GLN A N 1
ATOM 589 C CA . GLN A 1 71 ? -25.486 26.139 -10.490 1.00 80.88 71 GLN A CA 1
ATOM 590 C C . GLN A 1 71 ? -26.417 25.726 -11.630 1.00 80.88 71 GLN A C 1
ATOM 592 O O . GLN A 1 71 ? -25.956 25.260 -12.671 1.00 80.88 71 GLN A O 1
ATOM 597 N N . ASN A 1 72 ? -27.727 25.878 -11.434 1.00 76.88 72 ASN A N 1
ATOM 598 C CA . ASN A 1 72 ? -28.686 25.694 -12.51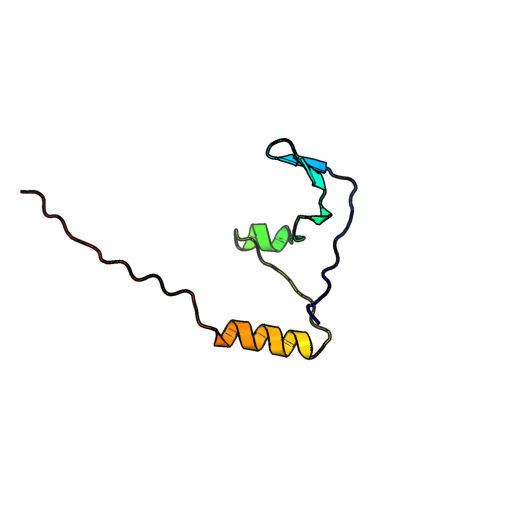3 1.00 76.88 72 ASN A CA 1
ATOM 599 C C . ASN A 1 72 ? -28.679 26.965 -13.369 1.00 76.88 72 ASN A C 1
ATOM 601 O O . ASN A 1 72 ? -29.415 27.911 -13.093 1.00 76.88 72 ASN A O 1
ATOM 605 N N . THR A 1 73 ? -27.820 27.018 -14.385 1.00 71.50 73 THR A N 1
ATOM 606 C CA . THR A 1 73 ? -27.948 28.037 -15.426 1.00 71.50 73 THR A CA 1
ATOM 607 C C . THR A 1 73 ? -29.145 27.656 -16.285 1.00 71.50 73 THR A C 1
ATOM 609 O O . THR A 1 73 ? -29.002 26.964 -17.292 1.00 71.50 73 THR A O 1
ATOM 612 N N . MET A 1 74 ? -30.338 28.083 -15.872 1.00 65.88 74 MET A N 1
ATOM 613 C CA . MET A 1 74 ? -31.416 28.280 -16.832 1.00 65.88 74 MET A CA 1
ATOM 614 C C . MET A 1 74 ? -30.910 29.355 -17.797 1.00 65.88 74 MET A C 1
ATOM 616 O O . MET A 1 74 ? -30.858 30.534 -17.451 1.00 65.88 74 MET A O 1
ATOM 620 N N . GLN A 1 75 ? -30.394 28.918 -18.945 1.00 61.19 75 GLN A N 1
ATOM 621 C CA . GLN A 1 75 ? -30.120 29.811 -20.061 1.00 61.19 75 GLN A CA 1
ATOM 622 C C . GLN A 1 75 ? -31.473 30.366 -20.539 1.00 61.19 75 GLN A C 1
ATOM 624 O O . GLN A 1 75 ? -32.410 29.571 -20.661 1.00 61.19 75 GLN A O 1
ATOM 629 N N . PRO A 1 76 ? -31.602 31.693 -20.721 1.00 59.28 76 PRO A N 1
ATOM 630 C CA . PRO A 1 76 ? -32.795 32.294 -21.308 1.00 59.28 76 PRO A CA 1
ATOM 631 C C . PRO A 1 76 ? -32.993 31.866 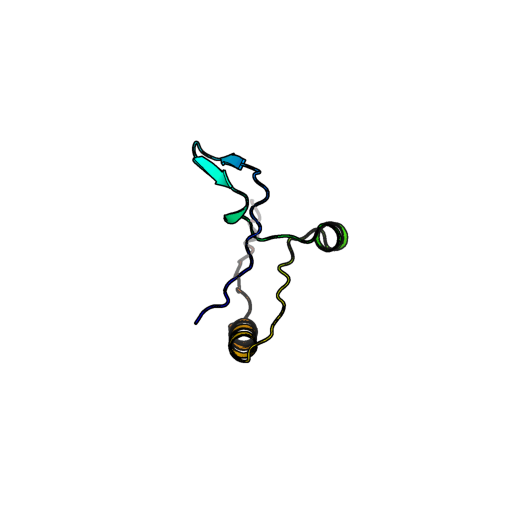-22.766 1.00 59.28 76 PRO A C 1
ATOM 633 O O . PRO A 1 76 ? -31.980 31.572 -23.444 1.00 59.28 76 PRO A O 1
#